Protein AF-A0A3D5R1U8-F1 (afdb_monomer_lite)

Structure (mmCIF, N/CA/C/O backbone):
data_AF-A0A3D5R1U8-F1
#
_entry.id   AF-A0A3D5R1U8-F1
#
loop_
_atom_site.group_PDB
_atom_site.id
_atom_site.type_symbol
_atom_site.label_atom_id
_atom_site.label_alt_id
_atom_site.label_comp_id
_atom_site.label_asym_id
_atom_site.label_entity_id
_atom_site.label_seq_id
_atom_site.pdbx_PDB_ins_code
_atom_site.Cartn_x
_atom_site.Cartn_y
_atom_site.Cartn_z
_atom_site.occupancy
_atom_site.B_iso_or_equiv
_atom_site.auth_seq_id
_atom_site.auth_comp_id
_atom_site.auth_asym_id
_atom_site.auth_atom_id
_atom_site.pdbx_PDB_model_num
ATOM 1 N N . MET A 1 1 ? -35.500 -13.038 -3.961 1.00 43.44 1 MET A N 1
ATOM 2 C CA . MET A 1 1 ? -34.194 -13.007 -3.257 1.00 43.44 1 MET A CA 1
ATOM 3 C C . MET A 1 1 ? -34.442 -12.872 -1.760 1.00 43.44 1 MET A C 1
ATOM 5 O O . MET A 1 1 ? -35.231 -12.015 -1.382 1.00 43.44 1 MET A O 1
ATOM 9 N N . LYS A 1 2 ? -33.842 -13.722 -0.913 1.00 45.97 2 LYS A N 1
ATOM 10 C CA . LYS A 1 2 ? -34.059 -13.664 0.544 1.00 45.97 2 LYS A CA 1
ATO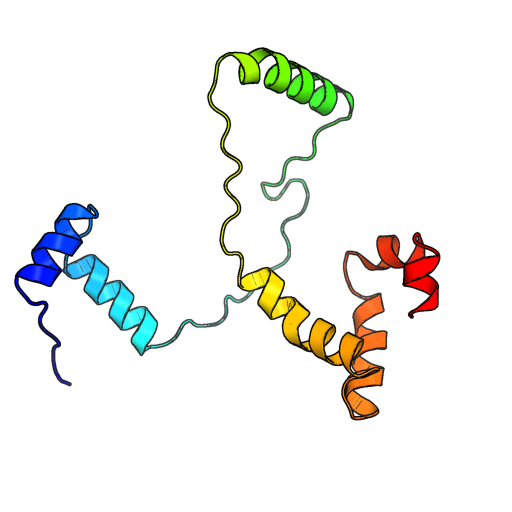M 11 C C . LYS A 1 2 ? -33.364 -12.426 1.123 1.00 45.97 2 LYS A C 1
ATOM 13 O O . LYS A 1 2 ? -32.148 -12.298 1.037 1.00 45.97 2 LYS A O 1
ATOM 18 N N . LYS A 1 3 ? -34.151 -11.512 1.692 1.00 56.59 3 LYS A N 1
ATOM 19 C CA . LYS A 1 3 ? -33.677 -10.357 2.461 1.00 56.59 3 LYS A CA 1
ATOM 20 C C . LYS A 1 3 ? -33.103 -10.915 3.768 1.00 56.59 3 LYS A C 1
ATOM 22 O O . LYS A 1 3 ? -33.866 -11.292 4.651 1.00 56.59 3 LYS A O 1
ATOM 27 N N . HIS A 1 4 ? -31.785 -11.073 3.868 1.00 63.16 4 HIS A N 1
ATOM 28 C CA . HIS A 1 4 ? -31.172 -11.456 5.140 1.00 63.16 4 HIS A CA 1
ATOM 29 C C . HIS A 1 4 ? -31.352 -10.292 6.112 1.00 63.16 4 HIS A C 1
ATOM 31 O O . HIS A 1 4 ? -30.708 -9.259 5.967 1.00 63.16 4 HIS A O 1
ATOM 37 N N . SER A 1 5 ? -32.291 -10.427 7.045 1.00 80.50 5 SER A N 1
ATOM 38 C CA . SER A 1 5 ? -32.491 -9.439 8.099 1.00 80.50 5 SER A CA 1
ATOM 39 C C . SER A 1 5 ? -31.429 -9.645 9.170 1.00 80.50 5 SER A C 1
ATOM 41 O O . SER A 1 5 ? -31.235 -10.769 9.629 1.00 80.50 5 SER A O 1
ATOM 43 N N . PHE A 1 6 ? -30.766 -8.566 9.578 1.00 90.38 6 PHE A N 1
ATOM 44 C CA . PHE A 1 6 ? -29.875 -8.581 10.734 1.00 90.38 6 PHE A CA 1
ATOM 45 C C . PHE A 1 6 ? -30.642 -8.990 11.995 1.00 90.38 6 PHE A C 1
ATOM 47 O O . PHE A 1 6 ? -31.781 -8.557 12.205 1.00 90.38 6 PHE A O 1
ATOM 54 N N . SER A 1 7 ? -30.021 -9.813 12.838 1.00 93.44 7 SER A N 1
ATOM 55 C CA . SER A 1 7 ? -30.530 -10.103 14.176 1.00 93.44 7 SER A CA 1
ATOM 56 C C . SER A 1 7 ? -30.369 -8.882 15.091 1.00 93.44 7 SER A C 1
ATOM 58 O O . SER A 1 7 ? -29.650 -7.931 14.776 1.00 93.44 7 SER A O 1
ATOM 60 N N . LYS A 1 8 ? -31.006 -8.901 16.269 1.00 93.69 8 LYS A N 1
ATOM 61 C CA . LYS A 1 8 ? -30.817 -7.836 17.273 1.00 93.69 8 LYS A CA 1
ATOM 62 C C . LYS A 1 8 ? -29.345 -7.687 17.674 1.00 93.69 8 LYS A C 1
ATOM 64 O O . LYS A 1 8 ? -28.846 -6.567 17.729 1.00 93.69 8 LYS A O 1
ATOM 69 N N . ARG A 1 9 ? -28.648 -8.814 17.853 1.00 95.88 9 ARG A N 1
ATOM 70 C CA . ARG A 1 9 ? -27.220 -8.854 18.188 1.00 95.88 9 ARG A CA 1
ATOM 71 C C . ARG A 1 9 ? -26.360 -8.221 17.092 1.00 95.88 9 ARG A C 1
ATOM 73 O O . ARG A 1 9 ? -25.463 -7.442 17.400 1.00 95.88 9 ARG A O 1
ATOM 80 N N . ASP A 1 10 ? -26.667 -8.498 15.825 1.00 94.19 10 ASP A N 1
ATOM 81 C CA . ASP A 1 10 ? -25.959 -7.881 14.697 1.00 94.19 10 ASP A CA 1
ATOM 82 C C . ASP A 1 10 ? -26.153 -6.360 14.704 1.00 94.19 10 ASP A C 1
ATOM 84 O O . ASP A 1 10 ? -25.200 -5.606 14.537 1.00 94.19 10 ASP A O 1
ATOM 88 N N . ILE A 1 11 ? -27.378 -5.884 14.952 1.00 94.81 11 ILE A N 1
ATOM 89 C CA . ILE A 1 11 ? -27.684 -4.447 14.998 1.00 94.81 11 ILE A CA 1
ATOM 90 C C . ILE A 1 11 ? -26.919 -3.747 16.130 1.00 94.81 11 ILE A C 1
ATOM 92 O O . ILE A 1 11 ? -26.407 -2.645 15.924 1.00 94.81 11 ILE A O 1
ATOM 96 N N . GLU A 1 12 ? -26.830 -4.362 17.308 1.00 96.56 12 GLU A N 1
ATOM 97 C CA . GLU A 1 12 ? -26.065 -3.832 18.441 1.00 96.56 12 GLU A CA 1
ATOM 98 C C . GLU A 1 12 ? -24.572 -3.737 18.117 1.00 96.56 12 GLU A C 1
ATOM 100 O O . GLU A 1 12 ? -23.965 -2.685 18.321 1.00 96.56 12 GLU A O 1
ATOM 105 N N . GLN A 1 13 ? -23.998 -4.783 17.519 1.00 97.12 13 GLN A N 1
ATOM 106 C CA . GLN A 1 13 ? -22.594 -4.786 17.111 1.00 97.12 13 GLN A CA 1
ATOM 107 C C . GLN A 1 13 ? -22.304 -3.735 16.029 1.00 97.12 13 GLN A C 1
ATOM 109 O O . GLN A 1 13 ? -21.314 -3.009 16.113 1.00 97.12 13 GLN A O 1
ATOM 114 N N . ILE A 1 14 ? -23.182 -3.610 15.030 1.00 96.06 14 ILE A N 1
ATOM 115 C CA . ILE A 1 14 ? -23.071 -2.604 13.964 1.00 96.06 14 ILE A CA 1
ATOM 116 C C . ILE A 1 14 ? -23.046 -1.192 14.561 1.00 96.06 14 ILE A C 1
ATOM 118 O O . ILE A 1 14 ? -22.206 -0.377 14.176 1.00 96.06 14 ILE A O 1
ATOM 122 N N . LYS A 1 15 ? -23.925 -0.910 15.530 1.00 95.44 15 LYS A N 1
ATOM 123 C CA . LYS A 1 15 ? -23.959 0.385 16.222 1.00 95.44 15 LYS A CA 1
ATOM 124 C C . LYS A 1 15 ? -22.708 0.619 17.068 1.00 95.44 15 LYS A C 1
ATOM 126 O O . LYS A 1 15 ? -22.165 1.718 17.021 1.00 95.44 15 LYS A O 1
ATOM 131 N N . ALA A 1 16 ? -22.225 -0.395 17.789 1.00 97.06 16 ALA A N 1
ATOM 132 C CA . ALA A 1 16 ? -21.011 -0.299 18.604 1.00 97.06 16 ALA A CA 1
ATOM 133 C C . ALA A 1 16 ? -19.759 0.035 17.770 1.00 97.06 16 ALA A C 1
ATOM 135 O O . ALA A 1 16 ? -18.863 0.726 18.243 1.00 97.06 16 ALA A O 1
ATOM 136 N N . LEU A 1 17 ? -19.726 -0.396 16.505 1.00 95.44 17 LEU A N 1
ATOM 137 C CA . LEU A 1 17 ? -18.675 -0.061 15.537 1.00 95.44 17 LEU A CA 1
ATOM 138 C C . LEU A 1 17 ? -18.874 1.307 14.848 1.00 95.44 17 LEU A C 1
ATOM 140 O O . LEU A 1 17 ? -18.119 1.649 13.939 1.00 95.44 17 LEU A O 1
ATOM 144 N N . GLY A 1 18 ? -19.893 2.087 15.229 1.00 95.81 18 GLY A N 1
ATOM 145 C CA . GLY A 1 18 ? -20.196 3.390 14.622 1.00 95.81 18 GLY A CA 1
ATOM 146 C C . GLY A 1 18 ? -20.775 3.299 13.203 1.00 95.81 18 GLY A C 1
ATOM 147 O O . GLY A 1 18 ? -20.657 4.236 12.406 1.00 95.81 18 GLY A O 1
ATOM 148 N N . LEU A 1 19 ? -21.380 2.163 12.851 1.00 95.88 19 LEU A N 1
ATOM 149 C CA . LEU A 1 19 ? -21.984 1.909 11.544 1.00 95.88 19 LEU A CA 1
ATOM 150 C C . LEU A 1 19 ? -23.517 1.911 11.632 1.00 95.88 19 LEU A C 1
ATOM 152 O O . LEU A 1 19 ? -24.115 1.876 12.705 1.00 95.88 19 LEU A O 1
ATOM 156 N N . THR A 1 20 ? -24.176 1.938 10.471 1.00 94.38 20 THR A N 1
ATOM 157 C CA . THR A 1 20 ? -25.634 1.775 10.370 1.00 94.38 20 THR A CA 1
ATOM 158 C C . THR A 1 20 ? -25.967 0.492 9.610 1.00 94.38 20 THR A C 1
ATOM 160 O O . THR A 1 20 ? -25.223 0.131 8.692 1.00 94.38 20 THR A O 1
ATOM 163 N N . PRO A 1 21 ? -27.101 -0.176 9.904 1.00 91.88 21 PRO A N 1
ATOM 164 C CA . PRO A 1 21 ? -27.527 -1.361 9.155 1.00 91.88 21 PRO A CA 1
ATOM 165 C C . PRO A 1 21 ? -27.582 -1.128 7.638 1.00 91.88 21 PRO A C 1
ATOM 167 O O . PRO A 1 21 ? -27.178 -1.981 6.856 1.00 91.88 21 PRO A O 1
ATOM 170 N N . SER A 1 22 ? -27.990 0.071 7.207 1.00 91.50 22 SER A N 1
ATOM 171 C CA . SER A 1 22 ? -27.992 0.461 5.790 1.00 91.50 22 SER A CA 1
ATOM 172 C C . SER A 1 22 ? -26.585 0.473 5.171 1.00 91.50 22 SER A C 1
ATOM 174 O O . SER A 1 22 ? -26.392 -0.035 4.064 1.00 91.50 22 SER A O 1
ATOM 176 N N . ARG A 1 23 ? -25.571 0.990 5.886 1.00 93.44 23 ARG A N 1
ATOM 177 C CA . ARG A 1 23 ? -24.171 0.968 5.419 1.00 93.44 23 ARG A CA 1
ATOM 178 C C . ARG A 1 23 ? -23.645 -0.459 5.287 1.00 93.44 23 ARG A C 1
ATOM 180 O O . ARG A 1 23 ? -22.985 -0.760 4.296 1.00 93.44 23 ARG A O 1
ATOM 187 N N . VAL A 1 24 ? -23.969 -1.327 6.241 1.00 93.81 24 VAL A N 1
ATOM 188 C CA . VAL A 1 24 ? -23.538 -2.732 6.211 1.00 93.81 24 VAL A CA 1
ATOM 189 C C . VA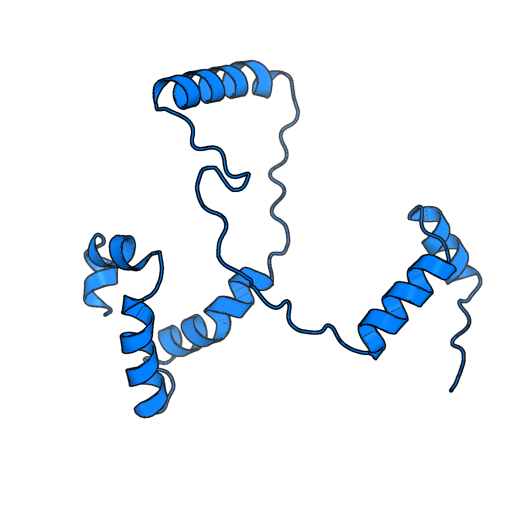L A 1 24 ? -24.244 -3.498 5.094 1.00 93.81 24 VAL A C 1
ATOM 191 O O . VAL A 1 24 ? -23.585 -4.207 4.343 1.00 93.81 24 VAL A O 1
ATOM 194 N N . HIS A 1 25 ? -25.544 -3.279 4.874 1.00 91.44 25 HIS A N 1
ATOM 195 C CA . HIS A 1 25 ? -26.239 -3.845 3.713 1.00 91.44 25 HIS A CA 1
ATOM 196 C C . HIS A 1 25 ? -25.602 -3.424 2.383 1.00 91.44 25 HIS A C 1
ATOM 198 O O . HIS A 1 25 ? -25.401 -4.272 1.517 1.00 91.44 25 HIS A O 1
ATOM 204 N N . LYS A 1 26 ? -25.215 -2.149 2.221 1.00 89.69 26 LYS A N 1
ATOM 205 C CA . LYS A 1 26 ? -24.484 -1.704 1.021 1.00 89.69 26 LYS A CA 1
ATOM 206 C C . LYS A 1 26 ? -23.162 -2.454 0.836 1.00 89.69 26 LYS A C 1
ATOM 208 O O . LYS A 1 26 ? -22.839 -2.833 -0.284 1.00 89.69 26 LYS A O 1
ATOM 213 N N . GLN A 1 27 ? -22.412 -2.686 1.912 1.00 90.31 27 GLN A N 1
ATOM 214 C CA . GLN A 1 27 ? -21.172 -3.468 1.858 1.00 90.31 27 GLN A CA 1
ATOM 215 C C . GLN A 1 27 ? -21.437 -4.929 1.472 1.00 90.31 27 GLN A C 1
ATOM 217 O O . GLN A 1 27 ? -20.725 -5.475 0.635 1.00 90.31 27 GLN A O 1
ATOM 222 N N . MET A 1 28 ? -22.488 -5.546 2.019 1.00 90.19 28 MET A N 1
ATOM 223 C CA . MET A 1 28 ? -22.890 -6.906 1.651 1.00 90.19 28 MET A CA 1
ATOM 224 C C . MET A 1 28 ? -23.259 -7.019 0.171 1.00 90.19 28 MET A C 1
ATOM 226 O O . MET A 1 28 ? -22.850 -7.977 -0.478 1.00 90.19 28 MET A O 1
ATOM 230 N N . GLU A 1 29 ? -23.972 -6.037 -0.388 1.00 89.31 29 GLU A N 1
ATOM 231 C CA . GLU A 1 29 ? -24.271 -6.032 -1.825 1.00 89.31 29 GLU A CA 1
ATOM 232 C C . GLU A 1 29 ? -23.009 -5.887 -2.683 1.00 89.31 29 GLU A C 1
ATOM 234 O O . GLU A 1 29 ? -22.912 -6.535 -3.724 1.00 89.31 29 GLU A O 1
ATOM 239 N N . ILE A 1 30 ? -22.010 -5.112 -2.241 1.00 87.00 30 ILE A N 1
ATOM 240 C CA . ILE A 1 30 ? -20.701 -5.049 -2.914 1.00 87.00 30 ILE A CA 1
ATOM 241 C C . ILE A 1 30 ? -20.033 -6.430 -2.914 1.00 87.00 30 ILE A C 1
ATOM 243 O O . ILE A 1 30 ? -19.565 -6.876 -3.960 1.00 87.00 30 ILE A O 1
ATOM 247 N N . TYR A 1 31 ? -20.031 -7.138 -1.781 1.00 85.38 31 TYR A N 1
ATOM 248 C CA . TYR A 1 31 ? -19.474 -8.492 -1.714 1.00 85.38 31 TYR A CA 1
ATOM 249 C C . TYR A 1 31 ? -20.240 -9.489 -2.585 1.00 85.38 31 TYR A C 1
ATOM 251 O O . TYR A 1 31 ? -19.622 -10.299 -3.269 1.00 85.38 31 TYR A O 1
ATOM 259 N N . ARG A 1 32 ? -21.576 -9.407 -2.607 1.00 87.19 32 ARG A N 1
ATOM 260 C CA . ARG A 1 32 ? -22.435 -10.298 -3.400 1.00 87.19 32 ARG A CA 1
ATOM 261 C C . ARG A 1 32 ? -22.266 -10.085 -4.902 1.00 87.19 32 ARG A C 1
ATOM 263 O O . ARG A 1 32 ? -22.294 -11.046 -5.662 1.00 87.19 32 ARG A O 1
ATOM 270 N N . ARG A 1 33 ? -22.116 -8.829 -5.330 1.00 86.69 33 ARG A N 1
ATOM 271 C CA . ARG A 1 33 ? -21.833 -8.468 -6.725 1.00 86.69 33 ARG A CA 1
ATOM 272 C C . ARG A 1 33 ? -20.410 -8.855 -7.140 1.00 86.69 33 ARG A C 1
ATOM 274 O O . ARG A 1 33 ? -20.168 -9.078 -8.321 1.00 86.69 33 ARG A O 1
ATOM 281 N N . GLY A 1 34 ? -19.491 -8.908 -6.180 1.00 79.44 34 GLY A N 1
ATOM 282 C CA . GLY A 1 34 ? -18.060 -8.922 -6.437 1.00 79.44 34 GLY A CA 1
ATOM 283 C C . GLY A 1 34 ? -17.539 -7.516 -6.743 1.00 79.44 34 GLY A C 1
ATOM 284 O O . GLY A 1 34 ? -18.251 -6.636 -7.236 1.00 79.44 34 GLY A O 1
ATOM 285 N N . SER A 1 35 ? -16.268 -7.287 -6.429 1.00 72.50 35 SER A N 1
ATOM 286 C CA . SER A 1 35 ? -15.576 -6.054 -6.793 1.00 72.50 35 SER A CA 1
ATOM 287 C C . SER A 1 35 ? -15.207 -6.082 -8.273 1.00 72.50 35 SER A C 1
ATOM 289 O O . SER A 1 35 ? -14.535 -7.009 -8.721 1.00 72.50 35 SER A O 1
ATOM 291 N N . SER A 1 36 ? -15.577 -5.047 -9.025 1.00 76.25 36 SER A N 1
ATOM 292 C CA . SER A 1 36 ? -14.959 -4.804 -10.328 1.00 76.25 36 SER A CA 1
ATOM 293 C C . SER A 1 36 ? -13.487 -4.453 -10.133 1.00 76.25 36 SER A C 1
ATOM 295 O O . SER A 1 36 ? -13.160 -3.665 -9.240 1.00 76.25 36 SER A O 1
ATOM 297 N N . TYR A 1 37 ? -12.615 -4.976 -10.992 1.00 76.44 37 TYR A N 1
ATOM 298 C CA . TYR A 1 37 ? -11.239 -4.500 -11.054 1.00 76.44 37 TYR A CA 1
ATOM 299 C C . TYR A 1 37 ? -11.230 -2.991 -11.297 1.00 76.44 37 TYR A C 1
ATOM 301 O O . TYR A 1 37 ? -11.961 -2.474 -12.146 1.00 76.44 37 TYR A O 1
ATOM 309 N N . LEU A 1 38 ? -10.420 -2.278 -10.519 1.00 79.88 38 LEU A N 1
ATOM 310 C CA . LEU A 1 38 ? -10.192 -0.863 -10.757 1.00 79.88 38 LEU A CA 1
ATOM 311 C C . LEU A 1 38 ? -9.459 -0.727 -12.089 1.00 79.88 38 LEU A C 1
ATOM 313 O O . LEU A 1 38 ? -8.384 -1.299 -12.270 1.00 79.88 38 LEU A O 1
ATOM 317 N N . LYS A 1 39 ? -10.028 0.048 -13.014 1.00 84.50 39 LYS A N 1
ATOM 318 C CA . LYS A 1 39 ? -9.304 0.454 -14.215 1.00 84.50 39 LYS A CA 1
ATOM 319 C C . LYS A 1 39 ? -8.260 1.483 -13.798 1.00 84.50 39 LYS A C 1
ATOM 321 O O . LYS A 1 39 ? -8.590 2.640 -13.542 1.00 84.50 39 LYS A O 1
ATOM 326 N N . LEU A 1 40 ? -7.013 1.041 -13.690 1.00 83.19 40 LEU A N 1
ATOM 327 C CA . LEU A 1 40 ? -5.890 1.938 -13.453 1.00 83.19 40 LEU A CA 1
ATOM 328 C C . LEU A 1 40 ? -5.727 2.843 -14.679 1.00 83.19 40 LEU A C 1
ATOM 330 O O . LEU A 1 40 ? -5.725 2.363 -15.809 1.00 83.19 40 LEU A O 1
ATOM 334 N N . ILE A 1 41 ? -5.628 4.153 -14.452 1.00 88.12 41 ILE A N 1
ATOM 335 C CA . ILE A 1 41 ? -5.407 5.129 -15.528 1.00 88.12 41 ILE A CA 1
ATOM 336 C C . ILE A 1 41 ? -3.912 5.164 -15.867 1.00 88.12 41 ILE A C 1
ATOM 338 O O . ILE A 1 41 ? -3.531 4.979 -17.016 1.00 88.12 41 ILE A O 1
ATOM 342 N N . ARG A 1 42 ? -3.079 5.393 -14.845 1.00 86.69 42 ARG A N 1
ATOM 343 C CA . ARG A 1 42 ? -1.608 5.384 -14.863 1.00 86.69 42 ARG A CA 1
ATOM 344 C C . ARG A 1 42 ? -1.089 5.441 -13.413 1.00 86.69 42 ARG A C 1
ATOM 346 O O . ARG A 1 42 ? -1.865 5.830 -12.536 1.00 86.69 42 ARG A O 1
ATOM 353 N N . PRO A 1 43 ? 0.175 5.087 -13.122 1.00 82.62 43 PRO A N 1
ATOM 354 C CA . PRO A 1 43 ? 0.758 5.333 -11.802 1.00 82.62 43 PRO A CA 1
ATOM 355 C C . PRO A 1 43 ? 0.800 6.837 -11.478 1.00 82.62 43 PRO A C 1
ATOM 357 O O . PRO A 1 43 ? 0.971 7.669 -12.375 1.00 82.62 43 PRO A O 1
ATOM 360 N N . CYS A 1 44 ? 0.672 7.188 -10.194 1.00 86.12 44 CYS A N 1
ATOM 361 C CA . CYS A 1 44 ? 0.967 8.545 -9.734 1.00 86.12 44 CYS A CA 1
ATOM 362 C C . CYS A 1 44 ? 2.483 8.782 -9.794 1.00 86.12 44 CYS A C 1
ATOM 364 O O . CYS A 1 44 ? 3.261 7.945 -9.336 1.00 86.12 44 CYS A O 1
ATOM 366 N N . THR A 1 45 ? 2.899 9.923 -10.333 1.00 86.44 45 THR A N 1
ATOM 367 C CA . THR A 1 45 ? 4.297 10.366 -10.393 1.00 86.44 45 THR A CA 1
ATOM 368 C C . THR A 1 45 ? 4.515 11.566 -9.465 1.00 86.44 45 THR A C 1
ATOM 370 O O . THR A 1 45 ? 3.543 12.102 -8.917 1.00 86.44 45 THR A O 1
ATOM 373 N N . PRO A 1 46 ? 5.765 12.006 -9.216 1.00 90.50 46 PRO A N 1
ATOM 374 C CA . PRO A 1 46 ? 5.988 13.286 -8.555 1.00 90.50 46 PRO A CA 1
ATOM 375 C C . PRO A 1 46 ? 5.180 14.396 -9.243 1.00 90.50 46 PRO A C 1
ATOM 377 O O . PRO A 1 46 ? 5.195 14.493 -10.465 1.00 90.50 46 PRO A O 1
ATOM 380 N N . ASN A 1 47 ? 4.486 15.219 -8.451 1.00 83.44 47 ASN A N 1
ATOM 381 C CA . ASN A 1 47 ? 3.498 16.227 -8.882 1.00 83.44 47 ASN A CA 1
ATOM 382 C C . ASN A 1 47 ? 2.080 15.706 -9.210 1.00 83.44 47 ASN A C 1
ATOM 384 O O . ASN A 1 47 ? 1.178 16.520 -9.375 1.00 83.44 47 ASN A O 1
ATOM 388 N N . ASP A 1 48 ? 1.823 14.393 -9.155 1.00 88.38 48 ASP A N 1
ATOM 389 C CA . ASP A 1 48 ? 0.466 13.805 -9.160 1.00 88.38 48 ASP A CA 1
ATOM 390 C C . ASP A 1 48 ? -0.046 13.536 -7.732 1.00 88.38 48 ASP A C 1
ATOM 392 O O . ASP A 1 48 ? -0.536 12.453 -7.405 1.00 88.38 48 ASP A O 1
ATOM 396 N N . GLY A 1 49 ? 0.167 14.489 -6.823 1.00 86.38 49 GLY A N 1
ATOM 397 C CA . GLY A 1 49 ? -0.116 14.307 -5.394 1.00 86.38 49 GLY A CA 1
ATOM 398 C C . GLY A 1 49 ? 0.955 13.518 -4.626 1.00 86.38 49 GLY A C 1
ATOM 399 O O . GLY A 1 49 ? 0.888 13.444 -3.400 1.00 86.38 49 GLY A O 1
ATOM 400 N N . ILE A 1 50 ? 1.982 12.990 -5.305 1.00 90.31 50 ILE A N 1
ATOM 401 C CA . ILE A 1 50 ? 3.204 12.493 -4.660 1.00 90.31 50 ILE A CA 1
ATOM 402 C C . ILE A 1 50 ? 4.202 13.644 -4.544 1.00 90.31 50 ILE A C 1
ATOM 404 O O . ILE A 1 50 ? 4.591 14.248 -5.546 1.00 90.31 50 ILE A O 1
ATOM 408 N N . ARG A 1 51 ? 4.646 13.930 -3.315 1.00 88.44 51 ARG A N 1
ATOM 409 C CA . ARG A 1 51 ? 5.669 14.945 -3.047 1.00 88.44 51 ARG A CA 1
ATOM 410 C C . ARG A 1 51 ? 7.025 14.293 -2.803 1.00 88.44 51 ARG A C 1
ATOM 412 O O . ARG A 1 51 ? 7.200 13.561 -1.831 1.00 88.44 51 ARG A O 1
ATOM 419 N N . SER A 1 52 ? 7.993 14.616 -3.651 1.00 89.12 52 SER A N 1
ATOM 420 C CA . SER A 1 52 ? 9.392 14.234 -3.457 1.00 89.12 52 SER A CA 1
ATOM 421 C C . SER A 1 52 ? 10.093 15.264 -2.577 1.00 89.12 52 SER A C 1
ATOM 423 O O . SER A 1 52 ? 10.047 16.454 -2.864 1.00 89.12 52 SER A O 1
ATOM 425 N N . MET A 1 53 ? 10.736 14.812 -1.500 1.00 91.69 53 MET A N 1
ATOM 426 C CA . MET A 1 53 ? 11.486 15.691 -0.595 1.00 91.69 53 MET A CA 1
ATOM 427 C C . MET A 1 53 ? 12.940 15.802 -1.046 1.00 91.69 53 MET A C 1
ATOM 42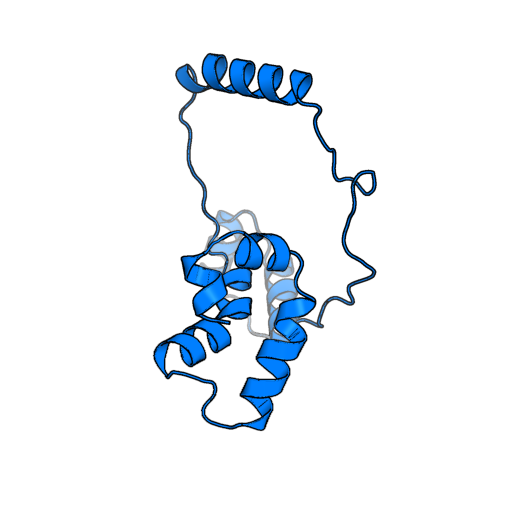9 O O . MET A 1 53 ? 13.582 14.779 -1.315 1.00 91.69 53 MET A O 1
ATOM 433 N N . THR A 1 54 ? 13.482 17.018 -1.039 1.00 95.06 54 THR A N 1
ATOM 434 C CA . THR A 1 54 ? 14.923 17.255 -1.198 1.00 95.06 54 THR A CA 1
ATOM 435 C C . THR A 1 54 ? 15.717 16.621 -0.052 1.00 95.06 54 THR A C 1
ATOM 437 O O . THR A 1 54 ? 15.182 16.300 1.015 1.00 95.06 54 THR A O 1
ATOM 440 N N . VAL A 1 55 ? 17.031 16.461 -0.237 1.00 95.94 55 VAL A N 1
ATOM 441 C CA . VAL A 1 55 ? 17.927 15.936 0.810 1.00 95.94 55 VAL A CA 1
ATOM 442 C C . VAL A 1 55 ? 17.846 16.786 2.084 1.00 95.94 55 VAL A C 1
ATOM 444 O O . VAL A 1 55 ? 17.789 16.247 3.191 1.00 95.94 55 VAL A O 1
ATOM 447 N N . THR A 1 56 ? 17.790 18.109 1.937 1.00 97.38 56 THR A N 1
ATOM 448 C CA . THR A 1 56 ? 17.707 19.054 3.057 1.00 97.38 56 THR A CA 1
ATOM 449 C C . THR A 1 56 ? 16.383 18.928 3.808 1.00 97.38 56 THR A C 1
ATOM 451 O O . THR A 1 56 ? 16.383 18.815 5.035 1.00 97.38 56 THR A O 1
ATOM 454 N N . GLU A 1 57 ? 15.255 18.875 3.095 1.00 97.06 57 GLU A N 1
ATOM 455 C CA . GLU A 1 57 ? 13.937 18.678 3.711 1.00 97.06 57 GLU A CA 1
ATOM 456 C C . GLU A 1 57 ? 13.840 17.330 4.417 1.00 97.06 57 GLU A C 1
ATOM 458 O O . GLU A 1 57 ? 13.354 17.260 5.544 1.00 97.06 57 GLU A O 1
ATOM 463 N N . ARG A 1 58 ? 14.362 16.264 3.797 1.00 96.62 58 ARG A N 1
ATOM 464 C CA . ARG A 1 58 ? 14.404 14.931 4.403 1.00 96.62 58 ARG A CA 1
ATOM 465 C C . ARG A 1 58 ? 15.154 14.957 5.733 1.00 96.62 58 ARG A C 1
ATOM 467 O O . ARG A 1 58 ? 14.622 14.487 6.734 1.00 96.62 58 ARG A O 1
ATOM 474 N N . ARG A 1 59 ? 16.350 15.558 5.771 1.00 97.56 59 ARG A N 1
ATOM 475 C CA . ARG A 1 59 ? 17.135 15.709 7.011 1.00 97.56 59 ARG A CA 1
ATOM 476 C C . ARG A 1 59 ? 16.373 16.501 8.073 1.00 97.56 59 ARG A C 1
ATOM 478 O O . ARG A 1 59 ? 16.382 16.116 9.238 1.00 97.56 59 ARG A O 1
ATOM 485 N N . ARG A 1 60 ? 15.694 17.585 7.683 1.00 97.88 60 ARG A N 1
ATOM 486 C CA . ARG A 1 60 ? 14.871 18.390 8.597 1.00 97.88 60 ARG A CA 1
ATOM 487 C C . ARG A 1 60 ? 13.716 17.577 9.191 1.00 97.88 60 ARG A C 1
ATOM 489 O O . ARG A 1 60 ? 13.494 17.646 10.396 1.00 97.88 60 ARG A O 1
ATOM 496 N N . LEU A 1 61 ? 12.999 16.813 8.367 1.00 96.94 61 LEU A N 1
ATOM 497 C CA . LEU A 1 61 ? 11.864 15.992 8.801 1.00 96.94 61 LEU A CA 1
ATOM 498 C C . LEU A 1 61 ? 12.296 14.844 9.720 1.00 96.94 61 LEU A C 1
ATOM 500 O O . LEU A 1 61 ? 11.621 14.594 10.714 1.00 96.94 61 LEU A O 1
ATOM 504 N N . ILE A 1 62 ? 13.432 14.199 9.434 1.00 95.88 62 ILE A N 1
ATOM 505 C CA . ILE A 1 62 ? 14.008 13.161 10.304 1.00 95.88 62 ILE A CA 1
ATOM 506 C C . ILE A 1 62 ? 14.307 13.741 11.689 1.00 95.88 62 ILE A C 1
ATOM 508 O O . ILE A 1 62 ? 13.790 13.234 12.680 1.00 95.88 62 ILE A O 1
ATOM 512 N N . LYS A 1 63 ? 15.035 14.865 11.760 1.00 97.00 63 LYS A N 1
ATOM 513 C CA . LYS A 1 63 ? 15.339 15.529 13.039 1.00 97.00 63 LYS A CA 1
ATOM 514 C C . LYS A 1 63 ? 14.075 15.920 13.807 1.00 97.00 63 LYS A C 1
ATOM 516 O O . LYS A 1 63 ? 14.011 15.767 15.023 1.00 97.00 63 LYS A O 1
ATOM 521 N N . PHE A 1 64 ? 13.062 16.429 13.103 1.00 96.06 64 PHE A N 1
ATOM 522 C CA . PHE A 1 64 ? 11.778 16.779 13.710 1.00 96.06 64 PHE A CA 1
ATOM 523 C C . PHE A 1 64 ? 11.068 15.556 14.305 1.00 96.06 64 PHE A C 1
ATOM 525 O O . PHE A 1 64 ? 10.554 15.629 15.425 1.00 96.06 64 PHE A O 1
ATOM 532 N N . TYR A 1 65 ? 11.052 14.442 13.569 1.00 95.38 65 TYR A N 1
ATOM 533 C CA . TYR A 1 65 ? 10.486 13.184 14.038 1.00 95.38 65 TYR A CA 1
ATOM 534 C C . TYR A 1 65 ? 11.228 12.680 15.277 1.00 95.38 65 TYR A C 1
ATOM 536 O O . TYR A 1 65 ? 10.583 12.440 16.290 1.00 95.38 65 TYR A O 1
ATOM 544 N N . GLU A 1 66 ? 12.559 12.596 15.241 1.00 94.56 66 GLU A N 1
ATOM 545 C CA . GLU A 1 66 ? 13.378 12.108 16.361 1.00 94.56 66 GLU A CA 1
ATOM 546 C C . GLU A 1 66 ? 13.159 12.931 17.637 1.00 94.56 66 GLU A C 1
ATOM 548 O O . GLU A 1 66 ? 12.908 12.370 18.704 1.00 94.56 66 GLU A O 1
ATOM 553 N N . ALA A 1 67 ? 13.149 14.264 17.522 1.00 95.12 67 ALA A N 1
ATOM 554 C CA . ALA A 1 67 ? 12.896 15.157 18.652 1.00 95.12 67 ALA A CA 1
ATOM 555 C C . ALA A 1 67 ? 11.467 15.033 19.217 1.00 95.12 67 ALA A C 1
ATOM 557 O O . ALA A 1 67 ? 11.233 15.277 20.402 1.00 95.12 67 ALA A O 1
ATOM 558 N N . SER A 1 68 ? 10.494 14.680 18.374 1.00 94.75 68 SER A N 1
ATOM 559 C CA . SER A 1 68 ? 9.085 14.581 18.770 1.00 94.75 68 SER A CA 1
ATOM 560 C C . SER A 1 68 ? 8.700 13.185 19.254 1.00 94.75 68 SER A C 1
ATOM 562 O O . SER A 1 68 ? 7.826 13.067 20.116 1.00 94.75 68 SER A O 1
ATOM 564 N N . ALA A 1 69 ? 9.341 12.138 18.733 1.00 93.94 69 ALA A N 1
ATOM 565 C CA . ALA A 1 69 ? 9.023 10.741 19.006 1.00 93.94 69 ALA A CA 1
ATOM 566 C C . ALA A 1 69 ? 9.189 10.395 20.488 1.00 93.94 69 ALA A C 1
ATOM 568 O O . ALA A 1 69 ? 8.356 9.682 21.034 1.00 93.94 69 ALA A O 1
ATOM 569 N N . ALA A 1 70 ? 10.184 10.975 21.170 1.00 89.62 70 ALA A N 1
ATOM 570 C CA . ALA A 1 70 ? 10.400 10.770 22.605 1.00 89.62 70 ALA A CA 1
ATOM 571 C C . ALA A 1 70 ? 9.194 11.174 23.479 1.00 89.62 70 ALA A C 1
ATOM 573 O O . ALA A 1 70 ? 9.029 10.663 24.583 1.00 89.62 70 ALA A O 1
ATOM 574 N N . ARG A 1 71 ? 8.332 12.076 22.989 1.00 95.19 71 ARG A N 1
ATOM 575 C CA . ARG A 1 71 ? 7.134 12.554 23.703 1.00 95.19 71 ARG A CA 1
ATOM 576 C C . ARG A 1 71 ? 5.856 11.794 23.339 1.00 95.19 71 ARG A C 1
ATOM 578 O O . ARG A 1 71 ? 4.791 12.135 23.843 1.00 95.19 71 ARG A O 1
ATOM 585 N N . HIS A 1 72 ? 5.935 10.799 22.457 1.00 93.06 72 HIS A N 1
ATOM 586 C CA . HIS A 1 72 ? 4.769 10.086 21.938 1.00 93.06 72 HIS A CA 1
ATOM 587 C C . HIS A 1 72 ? 4.968 8.572 22.004 1.00 93.06 72 HIS 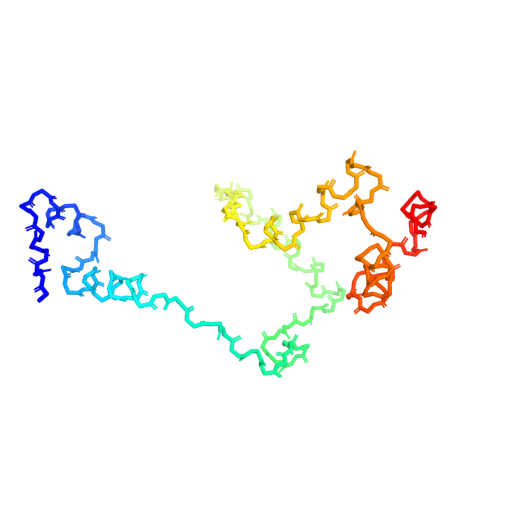A C 1
ATOM 589 O O . HIS A 1 72 ? 6.056 8.048 21.776 1.00 93.06 72 HIS A O 1
ATOM 595 N N . LYS A 1 73 ? 3.882 7.831 22.243 1.00 91.88 73 LYS A N 1
ATOM 596 C CA . LYS A 1 73 ? 3.888 6.381 22.027 1.00 91.88 73 LYS A CA 1
ATOM 597 C C . LYS A 1 73 ? 3.792 6.115 20.529 1.00 91.88 73 LYS A C 1
ATOM 599 O O . LYS A 1 73 ? 2.762 6.381 19.915 1.00 91.88 73 LYS A O 1
ATOM 604 N N . THR A 1 74 ? 4.868 5.598 19.948 1.00 89.31 74 THR A N 1
ATOM 605 C CA . THR A 1 74 ? 4.914 5.260 18.522 1.00 89.31 74 THR A CA 1
ATOM 606 C C . THR A 1 74 ? 4.436 3.826 18.316 1.00 89.31 74 THR A C 1
ATOM 608 O O . THR A 1 74 ? 4.955 2.903 18.939 1.00 89.31 74 THR A O 1
ATOM 611 N N . LEU A 1 75 ? 3.463 3.632 17.425 1.00 90.31 75 LEU A N 1
ATOM 612 C CA . LEU A 1 75 ? 2.988 2.315 17.004 1.00 90.31 75 LEU A CA 1
ATOM 613 C C . LEU A 1 75 ? 3.376 2.081 15.545 1.00 90.31 75 LEU A C 1
ATOM 615 O O . LEU A 1 75 ? 3.009 2.860 14.665 1.00 90.31 75 LEU A O 1
ATOM 619 N N . LYS A 1 76 ? 4.056 0.967 15.268 1.00 84.38 76 LYS A N 1
ATOM 620 C CA . LYS A 1 76 ? 4.219 0.477 13.898 1.00 84.38 76 LYS A CA 1
ATOM 621 C C . LYS A 1 76 ? 2.947 -0.264 13.491 1.00 84.38 76 LYS A C 1
ATOM 623 O O . LYS A 1 76 ? 2.787 -1.442 13.796 1.00 84.38 76 LYS A O 1
ATOM 628 N N . PHE A 1 77 ? 2.045 0.423 12.798 1.00 81.56 77 PHE A N 1
ATOM 629 C CA . PHE A 1 77 ? 0.888 -0.222 12.188 1.00 81.56 77 PHE A CA 1
ATOM 630 C C . PHE A 1 77 ? 1.292 -0.823 10.840 1.00 81.56 77 PHE A C 1
ATOM 632 O O . PHE A 1 77 ? 1.466 -0.109 9.855 1.00 81.56 77 PHE A O 1
ATOM 639 N N . VAL A 1 78 ? 1.468 -2.143 10.806 1.00 75.62 78 VAL A N 1
ATOM 640 C CA . VAL A 1 78 ? 1.606 -2.886 9.551 1.00 75.62 78 VAL A CA 1
ATOM 641 C C . VAL A 1 78 ? 0.204 -3.356 9.168 1.00 75.62 78 VAL A C 1
ATOM 643 O O . VAL A 1 78 ? -0.307 -4.269 9.818 1.00 75.62 78 VAL A O 1
ATOM 646 N N . PRO A 1 79 ? -0.462 -2.746 8.169 1.00 66.50 79 PRO A N 1
ATOM 647 C CA . PRO A 1 79 ? -1.725 -3.289 7.694 1.00 66.50 79 PRO A CA 1
ATOM 648 C C . PRO A 1 79 ? -1.482 -4.713 7.188 1.00 66.50 79 PRO A C 1
ATOM 650 O O . PRO A 1 79 ? -0.436 -4.990 6.598 1.00 66.50 79 PRO A O 1
ATOM 653 N N . ALA A 1 80 ? -2.453 -5.607 7.381 1.00 63.50 80 ALA A N 1
ATOM 654 C CA . ALA A 1 80 ? -2.453 -6.920 6.745 1.00 63.50 80 ALA A CA 1
ATOM 655 C C . ALA A 1 80 ? -2.571 -6.733 5.220 1.00 63.50 80 ALA A C 1
ATOM 657 O O . ALA A 1 80 ? -3.656 -6.776 4.640 1.00 63.50 80 ALA A O 1
ATOM 658 N N . SER A 1 81 ? -1.451 -6.433 4.561 1.00 60.19 81 SER A N 1
ATOM 659 C CA . SER A 1 81 ? -1.385 -6.210 3.123 1.00 60.19 81 SER A CA 1
ATOM 660 C C . SER A 1 81 ? -1.420 -7.556 2.419 1.00 60.19 81 SER A C 1
ATOM 662 O O . SER A 1 81 ? -0.408 -8.088 1.978 1.00 60.19 81 SER A O 1
ATOM 664 N N . GLY A 1 82 ? -2.620 -8.112 2.281 1.00 61.66 82 GLY A N 1
ATOM 665 C CA . GLY A 1 82 ? -2.815 -9.246 1.389 1.00 61.66 82 GLY A CA 1
ATOM 666 C C . GLY A 1 82 ? -2.544 -8.874 -0.073 1.00 61.66 82 GLY A C 1
ATOM 667 O O . GLY A 1 82 ? -2.333 -9.763 -0.879 1.00 61.66 82 GLY A O 1
ATOM 668 N N . ALA A 1 83 ? -2.547 -7.585 -0.439 1.00 66.44 83 ALA A N 1
ATOM 669 C CA . ALA A 1 83 ? -2.319 -7.150 -1.815 1.00 66.44 83 ALA A CA 1
ATOM 670 C C . ALA A 1 83 ? -0.898 -7.481 -2.280 1.00 66.44 83 ALA A C 1
ATOM 672 O O . ALA A 1 83 ? -0.749 -8.179 -3.275 1.00 66.44 83 ALA A O 1
ATOM 673 N N . ALA A 1 84 ? 0.122 -7.070 -1.520 1.00 66.00 84 ALA A N 1
ATOM 674 C CA . ALA A 1 84 ? 1.506 -7.397 -1.848 1.00 66.00 84 ALA A CA 1
ATOM 675 C C . ALA A 1 84 ? 1.739 -8.914 -1.791 1.00 66.00 84 ALA A C 1
ATOM 677 O O . ALA A 1 84 ? 2.229 -9.493 -2.751 1.00 66.00 84 ALA A O 1
ATOM 678 N N . SER A 1 85 ? 1.301 -9.590 -0.724 1.00 68.75 85 SER A N 1
ATOM 679 C CA . SER A 1 85 ? 1.470 -11.046 -0.623 1.00 68.75 85 SER A CA 1
ATOM 680 C C . SER A 1 85 ? 0.789 -11.811 -1.764 1.00 68.75 85 SER A C 1
ATOM 682 O O . SER A 1 85 ? 1.370 -12.766 -2.260 1.00 68.75 85 SER A O 1
ATOM 684 N N . ARG A 1 86 ? -0.399 -11.386 -2.225 1.00 74.06 86 ARG A N 1
ATOM 685 C CA . ARG A 1 86 ? -1.078 -11.987 -3.388 1.00 74.06 86 ARG A CA 1
ATOM 686 C C . ARG A 1 86 ? -0.374 -11.677 -4.704 1.00 74.06 86 ARG A C 1
ATOM 688 O O . ARG A 1 86 ? -0.328 -12.553 -5.552 1.00 74.06 86 ARG A O 1
ATOM 695 N N . MET A 1 87 ? 0.182 -10.472 -4.866 1.00 68.69 87 MET A N 1
ATOM 696 C CA . MET A 1 87 ? 0.936 -10.102 -6.073 1.00 68.69 87 MET A CA 1
ATOM 697 C C . MET A 1 87 ? 2.147 -11.011 -6.306 1.00 68.69 87 MET A C 1
ATOM 699 O O . MET A 1 87 ? 2.484 -11.274 -7.451 1.00 68.69 87 MET A O 1
ATOM 703 N N . PHE A 1 88 ? 2.779 -11.498 -5.234 1.00 73.75 88 PHE A N 1
ATOM 704 C CA . PHE A 1 88 ? 3.983 -12.332 -5.306 1.00 73.75 88 PHE A CA 1
ATOM 705 C C . PHE A 1 88 ? 3.736 -13.802 -4.931 1.00 73.75 88 PHE A C 1
ATOM 707 O O . PHE A 1 88 ? 4.695 -14.560 -4.811 1.00 73.75 88 PHE A O 1
ATOM 714 N N . ALA A 1 89 ? 2.486 -14.224 -4.710 1.00 75.88 89 ALA A N 1
ATOM 715 C CA . ALA A 1 89 ? 2.181 -15.575 -4.228 1.00 75.88 89 ALA A CA 1
ATOM 716 C C . ALA A 1 89 ? 2.694 -16.652 -5.196 1.00 75.88 89 ALA A C 1
ATOM 718 O O . ALA A 1 89 ? 3.418 -17.559 -4.781 1.00 75.88 89 ALA A O 1
ATOM 719 N N . ASP A 1 90 ? 2.398 -16.485 -6.484 1.00 73.94 90 ASP A N 1
ATOM 720 C CA . ASP A 1 90 ? 2.846 -17.403 -7.533 1.00 73.94 90 ASP A CA 1
ATOM 721 C C . ASP A 1 90 ? 4.372 -17.355 -7.702 1.00 73.94 90 ASP A C 1
ATOM 723 O O . ASP A 1 90 ? 5.003 -18.385 -7.927 1.00 73.94 90 ASP A O 1
ATOM 727 N N . TRP A 1 91 ? 4.996 -16.188 -7.497 1.00 73.94 91 TRP A N 1
ATOM 728 C CA . TRP A 1 91 ? 6.455 -16.036 -7.574 1.00 73.94 91 TRP A CA 1
ATOM 729 C C . TRP A 1 91 ? 7.160 -16.762 -6.430 1.00 73.94 91 TRP A C 1
ATOM 731 O O . TRP A 1 91 ? 8.168 -17.430 -6.645 1.00 73.94 91 TRP A O 1
ATOM 741 N N . TYR A 1 92 ? 6.620 -16.680 -5.212 1.00 74.19 92 TYR A N 1
ATOM 742 C CA . TYR A 1 92 ? 7.141 -17.429 -4.070 1.00 74.19 92 TYR A CA 1
ATOM 743 C C . TYR A 1 92 ? 6.970 -18.938 -4.244 1.00 74.19 92 TYR A C 1
ATOM 745 O O . TYR A 1 92 ? 7.843 -19.700 -3.823 1.00 74.19 92 TYR A O 1
ATOM 753 N N . ALA A 1 93 ? 5.857 -19.374 -4.838 1.00 77.44 93 ALA A N 1
ATOM 754 C CA . ALA A 1 93 ? 5.636 -20.780 -5.151 1.00 77.44 93 ALA A CA 1
ATOM 755 C C . ALA A 1 93 ? 6.663 -21.280 -6.179 1.00 77.44 93 ALA A C 1
ATOM 757 O O . ALA A 1 93 ? 7.332 -22.280 -5.920 1.00 77.44 93 ALA A O 1
ATOM 758 N N . ALA A 1 94 ? 6.863 -20.537 -7.270 1.00 75.44 94 ALA A N 1
ATOM 759 C CA . ALA A 1 94 ? 7.838 -20.870 -8.303 1.00 75.44 94 ALA A CA 1
ATOM 760 C C . ALA A 1 94 ? 9.275 -20.895 -7.765 1.00 75.44 94 ALA A C 1
ATOM 762 O O . ALA A 1 94 ? 9.995 -21.866 -7.983 1.00 75.44 94 ALA A O 1
ATOM 763 N N . ALA A 1 95 ? 9.679 -19.892 -6.979 1.00 71.12 95 ALA A N 1
ATOM 764 C CA . ALA A 1 95 ? 11.014 -19.839 -6.378 1.00 71.12 95 ALA A CA 1
ATOM 765 C C . ALA A 1 95 ? 11.310 -21.050 -5.475 1.00 71.12 95 ALA A C 1
ATOM 767 O O . ALA A 1 95 ? 12.434 -21.544 -5.447 1.00 71.12 95 ALA A O 1
ATOM 768 N N . LYS A 1 96 ? 10.304 -21.563 -4.754 1.00 74.31 96 LYS A N 1
ATOM 769 C CA . LYS A 1 96 ? 10.445 -22.774 -3.927 1.00 74.31 96 LYS A CA 1
ATOM 770 C C . LYS A 1 96 ? 10.506 -24.064 -4.744 1.00 74.31 96 LYS A C 1
ATOM 772 O O . LYS A 1 96 ? 11.111 -25.028 -4.289 1.00 74.31 96 LYS A O 1
ATOM 777 N N . GLN A 1 97 ? 9.849 -24.094 -5.898 1.00 79.38 97 GLN A N 1
ATOM 778 C CA . GLN A 1 97 ? 9.749 -25.272 -6.764 1.00 79.38 97 GLN A CA 1
ATOM 779 C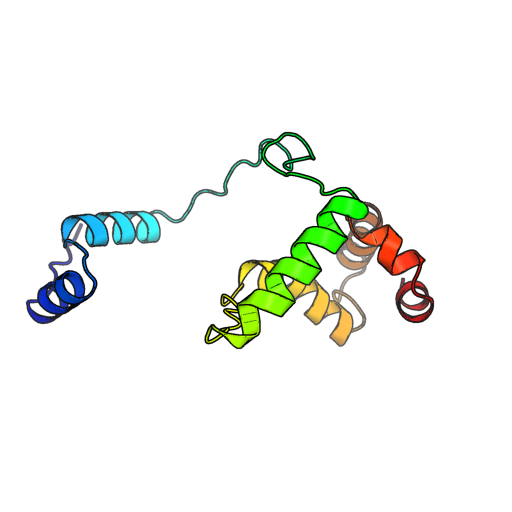 C . GLN A 1 97 ? 10.839 -25.314 -7.848 1.00 79.38 97 GLN A C 1
ATOM 781 O O . GLN A 1 97 ? 10.937 -26.302 -8.567 1.00 79.38 97 GLN A O 1
ATOM 786 N N . GLY A 1 98 ? 11.666 -24.268 -7.960 1.00 73.69 98 GLY A N 1
ATOM 787 C CA . GLY A 1 98 ? 12.676 -24.134 -9.015 1.00 73.69 98 GLY A CA 1
ATOM 788 C C . GLY A 1 98 ? 12.101 -23.701 -10.370 1.00 73.69 98 GLY A C 1
ATOM 789 O O . GLY A 1 98 ? 12.762 -23.859 -11.390 1.00 73.69 98 GLY A O 1
ATOM 790 N N . GLY A 1 99 ? 10.872 -23.178 -10.389 1.00 73.31 99 GLY A N 1
ATOM 791 C CA . GLY A 1 99 ? 10.156 -22.729 -11.582 1.00 73.31 99 GLY A CA 1
ATOM 792 C C . GLY A 1 99 ? 8.639 -22.905 -11.457 1.00 73.31 99 GLY A C 1
ATOM 793 O O . GLY A 1 99 ? 8.138 -23.470 -10.490 1.00 73.31 99 GLY A O 1
ATOM 794 N N . PHE A 1 100 ? 7.893 -22.443 -12.457 1.00 75.44 100 PHE A N 1
ATOM 795 C CA . PHE A 1 100 ? 6.429 -22.534 -12.550 1.00 75.44 100 PHE A CA 1
ATOM 796 C C . PHE A 1 100 ? 5.919 -23.916 -13.014 1.00 75.44 100 PHE A C 1
ATOM 798 O O . PHE A 1 100 ? 4.734 -24.072 -13.299 1.00 75.44 100 PHE A O 1
ATOM 805 N N . GLY A 1 101 ? 6.796 -24.920 -13.139 1.00 70.62 101 GLY A N 1
ATOM 806 C CA . GLY A 1 101 ? 6.443 -26.288 -13.551 1.00 70.62 101 GLY A CA 1
ATOM 807 C C . GLY A 1 101 ? 6.210 -26.498 -15.056 1.00 70.62 101 GLY A C 1
ATOM 808 O O . GLY A 1 101 ? 6.088 -27.640 -15.490 1.00 70.62 101 GLY A O 1
ATOM 809 N N . HIS A 1 102 ? 6.196 -25.428 -15.861 1.00 69.62 102 HIS A N 1
ATOM 810 C CA . HIS A 1 102 ? 6.090 -25.473 -17.322 1.00 69.62 102 HIS A CA 1
ATOM 811 C C . HIS A 1 102 ? 6.974 -24.399 -17.977 1.00 69.62 102 HIS A C 1
ATOM 813 O O . HIS A 1 102 ? 7.093 -23.285 -17.462 1.00 69.62 102 HIS A O 1
ATOM 819 N N . ASP A 1 103 ? 7.541 -24.705 -19.147 1.00 67.06 103 ASP A N 1
ATOM 820 C CA . ASP A 1 103 ? 8.504 -23.827 -19.833 1.00 67.06 103 ASP A CA 1
ATOM 821 C C . ASP A 1 103 ? 7.904 -22.488 -20.291 1.00 67.06 103 ASP A C 1
ATOM 823 O O . ASP A 1 103 ? 8.569 -21.455 -20.229 1.00 67.06 103 ASP A O 1
ATOM 827 N N . GLY A 1 104 ? 6.633 -22.474 -20.705 1.00 74.06 104 GLY A N 1
ATOM 828 C CA . GLY A 1 104 ? 5.947 -21.257 -21.160 1.00 74.06 104 GLY A CA 1
ATOM 829 C C . GLY A 1 104 ? 5.848 -20.172 -20.073 1.00 74.06 104 GLY A C 1
ATOM 830 O O . GLY A 1 104 ? 6.394 -19.086 -20.268 1.00 74.06 104 GLY A O 1
ATOM 831 N N . PRO A 1 105 ? 5.211 -20.458 -18.921 1.00 70.75 105 PRO A N 1
ATOM 832 C CA . PRO A 1 105 ? 5.110 -19.529 -17.793 1.00 70.75 105 PRO A CA 1
ATOM 833 C C . PRO A 1 105 ? 6.462 -19.090 -17.215 1.00 70.75 105 PRO A C 1
ATOM 835 O O . PRO A 1 105 ? 6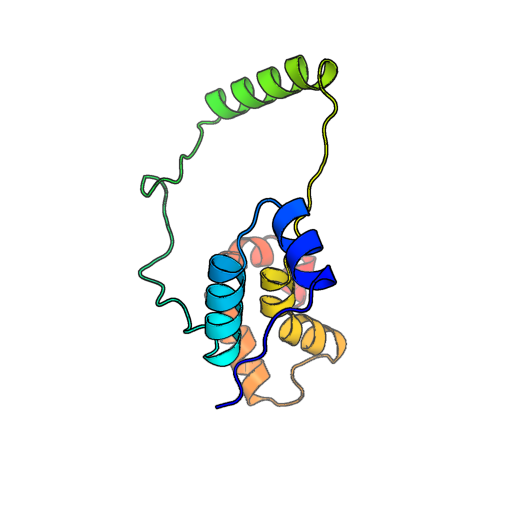.609 -17.935 -16.818 1.00 70.75 105 PRO A O 1
ATOM 838 N N . ASN A 1 106 ? 7.460 -19.985 -17.203 1.00 70.38 106 ASN A N 1
ATOM 839 C CA . ASN A 1 106 ? 8.833 -19.648 -16.811 1.00 70.38 106 ASN A CA 1
ATOM 840 C C . ASN A 1 106 ? 9.420 -18.562 -17.716 1.00 70.38 106 ASN A C 1
ATOM 842 O O . ASN A 1 106 ? 9.958 -17.574 -17.223 1.00 70.38 106 ASN A O 1
ATOM 846 N N . ARG A 1 107 ? 9.293 -18.713 -19.037 1.00 72.75 107 ARG A N 1
ATOM 847 C CA . ARG A 1 107 ? 9.839 -17.742 -19.989 1.00 72.75 107 ARG A CA 1
ATOM 848 C C . ARG A 1 107 ? 9.157 -16.380 -19.873 1.00 72.75 107 ARG A C 1
ATOM 850 O O . ARG A 1 107 ? 9.847 -15.378 -19.715 1.00 72.75 107 ARG A O 1
ATOM 857 N N . SER A 1 108 ? 7.822 -16.352 -19.863 1.00 75.44 108 SER A N 1
ATOM 858 C CA . SER A 1 108 ? 7.074 -15.097 -19.704 1.00 75.44 108 SER A CA 1
ATOM 859 C C . SER A 1 108 ? 7.398 -14.389 -18.390 1.00 75.44 108 SER A C 1
ATOM 861 O O . SER A 1 108 ? 7.426 -13.166 -18.346 1.00 75.44 108 SER A O 1
ATOM 863 N N . PHE A 1 109 ? 7.687 -15.142 -17.325 1.00 75.38 109 PHE A N 1
ATOM 864 C CA . PHE A 1 109 ? 8.092 -14.567 -16.046 1.00 75.38 109 PHE A CA 1
ATOM 865 C C . PHE A 1 109 ? 9.404 -13.780 -16.143 1.00 75.38 109 PHE A C 1
ATOM 867 O O . PHE A 1 109 ? 9.452 -12.637 -15.691 1.00 75.38 109 PHE A O 1
ATOM 874 N N . PHE A 1 110 ? 10.457 -14.362 -16.723 1.00 74.19 110 PHE A N 1
ATOM 875 C CA . PHE A 1 110 ? 11.742 -13.666 -16.861 1.00 74.19 110 PHE A CA 1
ATOM 876 C C . PHE A 1 110 ? 11.660 -12.496 -17.851 1.00 74.19 110 PHE A C 1
ATOM 878 O O . PHE A 1 110 ? 12.306 -11.464 -17.640 1.00 74.19 110 PHE A O 1
ATOM 885 N N . ASP A 1 111 ? 10.823 -12.622 -18.884 1.00 78.50 111 ASP A N 1
ATOM 886 C CA . ASP A 1 111 ? 10.537 -11.535 -19.821 1.00 78.50 111 ASP A CA 1
ATOM 887 C C . ASP A 1 111 ? 9.861 -10.353 -19.093 1.00 78.50 111 ASP A C 1
ATOM 889 O O . ASP A 1 111 ? 10.358 -9.224 -19.140 1.00 78.50 111 ASP A O 1
ATOM 893 N N . ASP A 1 112 ? 8.803 -10.615 -18.317 1.00 79.06 112 ASP A N 1
ATOM 894 C CA . ASP A 1 112 ? 8.069 -9.596 -17.555 1.00 79.06 112 ASP A CA 1
ATOM 895 C C . ASP A 1 112 ? 8.902 -8.980 -16.429 1.00 79.06 112 ASP A C 1
ATOM 897 O O . ASP A 1 112 ? 8.739 -7.798 -16.104 1.00 79.06 112 ASP A O 1
ATOM 901 N N . LEU A 1 113 ? 9.829 -9.747 -15.845 1.00 78.38 113 LEU A N 1
ATOM 902 C CA . LEU A 1 113 ? 10.661 -9.269 -14.748 1.00 78.38 113 LEU A CA 1
ATOM 903 C C . LEU A 1 113 ? 11.477 -8.032 -15.149 1.00 78.38 113 LEU A C 1
ATOM 905 O O . LEU A 1 113 ? 11.652 -7.105 -14.352 1.00 78.38 113 LEU A O 1
ATOM 909 N N . ASN A 1 114 ? 11.915 -7.975 -16.409 1.00 81.25 114 ASN A N 1
ATOM 910 C CA . ASN A 1 114 ? 12.658 -6.840 -16.949 1.00 81.25 114 ASN A CA 1
ATOM 911 C C . ASN A 1 114 ? 11.838 -5.544 -17.038 1.00 81.25 114 ASN A C 1
ATOM 913 O O . ASN A 1 114 ? 12.421 -4.462 -17.126 1.00 81.25 114 ASN A O 1
ATOM 917 N N . HIS A 1 115 ? 10.510 -5.633 -16.979 1.00 81.75 115 HIS A N 1
ATOM 918 C CA . HIS A 1 115 ? 9.601 -4.490 -17.048 1.00 81.75 115 HIS A CA 1
ATOM 919 C C . HIS A 1 115 ? 9.174 -3.969 -15.670 1.00 81.75 115 HIS A C 1
ATOM 921 O O . HIS A 1 115 ? 8.472 -2.959 -15.571 1.00 81.75 115 HIS A O 1
ATOM 927 N N . LEU A 1 116 ? 9.598 -4.627 -14.590 1.00 79.56 116 LEU A N 1
ATOM 928 C CA . LEU A 1 116 ? 9.196 -4.259 -13.240 1.00 79.56 116 LEU A CA 1
ATOM 929 C C . LEU A 1 116 ? 9.960 -3.036 -12.725 1.00 79.56 116 LEU A C 1
ATOM 931 O O . LEU A 1 116 ? 11.166 -2.911 -12.943 1.00 79.56 116 LEU A O 1
ATOM 935 N N . PRO A 1 117 ? 9.308 -2.166 -11.931 1.00 76.75 117 PRO A N 1
ATOM 936 C CA . PRO A 1 117 ? 9.908 -0.918 -11.453 1.00 76.75 117 PRO A CA 1
ATOM 937 C C . PRO A 1 117 ? 11.120 -1.117 -10.527 1.00 76.75 117 PRO A C 1
ATOM 939 O O . PRO A 1 117 ? 11.847 -0.163 -10.264 1.00 76.75 117 PRO A O 1
ATOM 942 N N . PHE A 1 118 ? 11.342 -2.336 -10.028 1.00 80.19 118 PHE A N 1
ATOM 943 C CA . PHE A 1 118 ? 12.444 -2.693 -9.133 1.00 80.19 118 PHE A CA 1
ATOM 944 C C . PHE A 1 118 ? 13.544 -3.539 -9.797 1.00 80.19 118 PHE A C 1
ATOM 946 O O . PHE A 1 118 ? 14.476 -3.947 -9.108 1.00 80.19 118 PHE A O 1
ATOM 953 N N . ILE A 1 119 ? 13.497 -3.791 -11.113 1.00 84.31 119 ILE A N 1
ATOM 954 C CA . ILE A 1 119 ? 14.526 -4.598 -11.797 1.00 84.31 119 ILE A CA 1
ATOM 955 C C . ILE A 1 119 ? 15.938 -4.020 -11.632 1.00 84.31 119 ILE A C 1
ATOM 957 O O . ILE A 1 119 ? 16.905 -4.766 -11.504 1.00 84.31 119 ILE A O 1
ATOM 961 N N . SER A 1 120 ? 16.067 -2.692 -11.581 1.00 83.44 120 SER A N 1
ATOM 962 C CA . SER A 1 120 ? 17.351 -2.024 -11.350 1.00 83.44 120 SER A CA 1
ATOM 963 C C . SER A 1 120 ? 17.957 -2.392 -9.997 1.00 83.44 120 SER A C 1
ATOM 965 O O . SER A 1 120 ? 19.169 -2.547 -9.906 1.00 83.44 120 SER A O 1
ATOM 967 N N . MET A 1 121 ? 17.120 -2.596 -8.975 1.00 83.69 121 MET A N 1
ATOM 968 C CA . MET A 1 121 ? 17.562 -3.031 -7.651 1.00 83.69 121 MET A CA 1
ATOM 969 C C . MET A 1 121 ? 18.057 -4.479 -7.683 1.00 83.69 121 MET A C 1
ATOM 971 O O . MET A 1 121 ? 19.080 -4.779 -7.079 1.00 83.69 121 MET A O 1
ATOM 975 N N . ILE A 1 122 ? 17.376 -5.358 -8.428 1.00 81.44 122 ILE A N 1
ATOM 976 C CA . ILE A 1 122 ? 17.797 -6.758 -8.593 1.00 81.44 122 ILE A CA 1
ATOM 977 C C . ILE A 1 122 ? 19.134 -6.833 -9.340 1.00 81.44 122 ILE A C 1
ATOM 979 O O . ILE A 1 122 ? 20.039 -7.534 -8.907 1.00 81.44 122 ILE A O 1
ATOM 983 N N . LYS A 1 123 ? 19.295 -6.057 -10.420 1.00 82.12 123 LYS A N 1
ATOM 984 C CA . LYS A 1 123 ? 20.546 -5.997 -11.198 1.00 82.12 123 LYS A CA 1
ATOM 985 C C . LYS A 1 123 ? 21.725 -5.419 -10.409 1.00 82.12 123 LYS A C 1
ATOM 987 O O . LYS A 1 123 ? 22.866 -5.695 -10.755 1.00 82.12 123 LYS A O 1
ATOM 992 N N . SER A 1 124 ? 21.458 -4.612 -9.381 1.00 82.25 124 SER A N 1
ATOM 993 C CA . SER A 1 124 ? 22.489 -4.057 -8.494 1.00 82.25 124 SER A CA 1
ATOM 994 C C . SER A 1 124 ? 22.865 -4.964 -7.318 1.00 82.25 124 SER A C 1
ATOM 996 O O . SER A 1 124 ? 23.793 -4.632 -6.584 1.00 82.25 124 SER A O 1
ATOM 998 N N . ASP A 1 125 ? 22.146 -6.070 -7.113 1.00 84.38 125 ASP A N 1
ATOM 999 C CA . ASP A 1 125 ? 22.414 -7.043 -6.056 1.00 84.38 125 ASP A CA 1
ATOM 1000 C C . ASP A 1 125 ? 23.018 -8.313 -6.667 1.00 84.38 125 ASP A C 1
ATOM 1002 O O . ASP A 1 125 ? 22.353 -9.052 -7.389 1.00 84.38 125 ASP A O 1
ATOM 1006 N N . ASP A 1 126 ? 24.290 -8.577 -6.374 1.00 78.88 126 ASP A N 1
ATOM 1007 C CA . ASP A 1 126 ? 25.035 -9.695 -6.959 1.00 78.88 126 ASP A CA 1
ATOM 1008 C C . ASP A 1 126 ? 24.418 -11.068 -6.661 1.00 78.88 126 ASP A C 1
ATOM 1010 O O . ASP A 1 126 ? 24.528 -11.989 -7.472 1.00 78.88 126 ASP A O 1
ATOM 1014 N N . ALA A 1 127 ? 23.801 -11.247 -5.490 1.00 76.31 127 ALA A N 1
ATOM 1015 C CA . ALA A 1 127 ? 23.189 -12.517 -5.123 1.00 76.31 127 ALA A CA 1
ATOM 1016 C C . ALA A 1 127 ? 21.877 -12.726 -5.878 1.00 76.31 127 ALA A C 1
ATOM 1018 O O . ALA A 1 127 ? 21.662 -13.809 -6.417 1.00 76.31 127 ALA A O 1
ATOM 1019 N N . ALA A 1 128 ? 21.044 -11.690 -5.965 1.00 70.50 128 ALA A N 1
ATOM 1020 C CA . ALA A 1 128 ? 19.777 -11.743 -6.679 1.00 70.50 128 ALA A CA 1
ATOM 1021 C C . ALA A 1 128 ? 19.969 -11.805 -8.203 1.00 70.50 128 ALA A C 1
ATOM 1023 O O . ALA A 1 128 ? 19.255 -12.541 -8.876 1.00 70.50 128 ALA A O 1
ATOM 1024 N N . CYS A 1 129 ? 20.960 -11.093 -8.745 1.00 72.06 129 CYS A N 1
ATOM 1025 C CA . CYS A 1 129 ? 21.274 -11.085 -10.174 1.00 72.06 129 CYS A CA 1
ATOM 1026 C C . CYS A 1 129 ? 21.725 -12.466 -10.677 1.00 72.06 129 CYS A C 1
ATOM 1028 O O . CYS A 1 129 ? 21.384 -12.852 -11.786 1.00 72.06 129 CYS A O 1
ATOM 1030 N N . ARG A 1 130 ? 22.424 -13.254 -9.846 1.00 71.38 130 ARG A N 1
ATOM 1031 C CA . ARG A 1 130 ? 22.799 -14.647 -10.167 1.00 71.38 130 ARG A CA 1
ATOM 1032 C C . ARG A 1 130 ? 21.618 -15.624 -10.209 1.00 71.38 130 ARG A C 1
ATOM 1034 O O . ARG A 1 130 ? 21.802 -16.759 -10.635 1.00 71.38 130 ARG A O 1
ATOM 1041 N N . MET A 1 131 ? 20.453 -15.222 -9.702 1.00 63.66 131 MET A N 1
ATOM 1042 C CA . MET A 1 131 ? 19.229 -16.031 -9.705 1.00 63.66 131 MET A CA 1
ATOM 1043 C C . MET A 1 131 ? 18.298 -15.693 -10.879 1.00 63.66 131 MET A C 1
ATOM 1045 O O . MET A 1 131 ? 17.239 -16.313 -10.994 1.00 63.66 131 MET A O 1
ATOM 1049 N N . LEU A 1 132 ? 18.671 -14.707 -11.704 1.00 65.06 132 LEU A N 1
ATOM 1050 C CA . LEU A 1 132 ? 18.024 -14.374 -12.974 1.00 65.06 132 LEU A CA 1
ATOM 1051 C C . LEU A 1 132 ? 18.699 -15.101 -14.132 1.00 65.06 132 LEU A C 1
ATOM 1053 O O . LEU A 1 132 ? 17.951 -15.505 -15.045 1.00 65.06 132 LEU A O 1
#

Secondary structure (DSSP, 8-state):
----PPPHHHHHHHHHTT--HHHHHHHHHHHHH-PPPP-------BTTTBPPPPHHHHHHHHHHHHHHHTTS---------HHHHHHTHHHHHHHHHTS-SSHHHHHHHHHHHTTSTTHHHHHT-HHHHTT-

Foldseek 3Di:
DDDPDDDPVRQVVCVVVVHHPVRVVVVVVCVVVDDDPDPDPDDQDDVSPDPDDDPVRVVVVVVVCVVCVVVDDDDDDDPPPVVVCVVCVCVVVQVVVVGNPDPVRRVVVVVVCVVDPCNVVQCVDPVSVVSD

Radius of gyration: 23.35 Å; chains: 1; bounding box: 59×45×45 Å

Sequence (132 aa):
MKKHSFSKRDIEQIKALGLTPSRVHKQMEIYRRGSSYLKLIRPCTPNDGIRSMTVTERRRLIKFYEASAARHKTLKFVPASGAASRMFADWYAAAKQGGFGHDGPNRSFFDDLNHLPFISMIKSDDAACRML

pLDDT: mean 82.61, std 11.34, range [43.44, 97.88]